Protein AF-A0A367GJ10-F1 (afdb_monomer_lite)

pLDDT: mean 78.15, std 14.13, range [40.25, 95.0]

Foldseek 3Di:
DDDPDDDLVRLLVVLVVCLVVVPDDPVVLVVVLVVCVVVDDPVSSVVSVVSNVVSPPVVVVVVVVVVVVVVVVVVVVVVVVVVVVVVVVVPDDPPPPDDDD

Structure (mmCIF, N/CA/C/O backbone):
data_AF-A0A367GJ10-F1
#
_entry.id   AF-A0A367GJ10-F1
#
loop_
_atom_site.group_PDB
_atom_site.id
_atom_site.type_symbol
_atom_site.label_atom_id
_atom_site.label_alt_id
_atom_site.label_comp_id
_atom_site.label_asym_id
_atom_site.label_entity_id
_atom_site.label_seq_id
_atom_site.pdbx_PDB_ins_code
_atom_site.Cartn_x
_atom_site.Cartn_y
_atom_site.Cartn_z
_atom_site.occupancy
_atom_site.B_iso_or_equiv
_atom_site.auth_seq_id
_atom_site.auth_comp_id
_atom_site.auth_asym_id
_atom_site.auth_atom_id
_atom_site.pdbx_PDB_model_num
ATOM 1 N N . MET A 1 1 ? -20.650 -11.800 17.600 1.00 40.25 1 MET A N 1
ATOM 2 C CA . MET A 1 1 ? -19.221 -11.750 17.982 1.00 40.25 1 MET A CA 1
ATOM 3 C C . MET A 1 1 ? -18.699 -10.366 17.613 1.00 40.25 1 MET A C 1
ATOM 5 O O . MET A 1 1 ? -18.670 -10.062 16.431 1.00 40.25 1 MET A O 1
ATOM 9 N N . LYS A 1 2 ? -18.420 -9.474 18.578 1.00 44.19 2 LYS A N 1
ATOM 10 C CA . LYS A 1 2 ? -17.832 -8.158 18.263 1.00 44.19 2 LYS A CA 1
ATOM 11 C C . LYS A 1 2 ? -16.359 -8.377 17.926 1.00 44.19 2 LYS A C 1
ATOM 13 O O . LYS A 1 2 ? -15.593 -8.773 18.800 1.00 44.19 2 LYS A O 1
ATOM 18 N N . THR A 1 3 ? -15.981 -8.178 16.670 1.00 49.88 3 THR A N 1
ATOM 19 C CA . THR A 1 3 ? -14.578 -8.152 16.252 1.00 49.88 3 THR A CA 1
ATOM 20 C C . THR A 1 3 ? -13.899 -7.030 17.033 1.00 49.88 3 THR A C 1
ATOM 22 O O . THR A 1 3 ? -14.349 -5.887 16.969 1.00 49.88 3 THR A O 1
ATOM 25 N N . LYS A 1 4 ? -12.885 -7.354 17.843 1.00 61.50 4 LYS A N 1
ATOM 26 C CA . LYS A 1 4 ? -12.095 -6.331 18.539 1.00 61.50 4 LYS A CA 1
ATOM 27 C C . LYS A 1 4 ? -11.471 -5.426 17.476 1.00 61.50 4 LYS A C 1
ATOM 29 O O . LYS A 1 4 ? -10.895 -5.931 16.513 1.00 61.50 4 LYS A O 1
ATOM 34 N N . GLU A 1 5 ? -11.642 -4.115 17.613 1.00 70.44 5 GLU A N 1
ATOM 35 C CA . GLU A 1 5 ? -10.981 -3.162 16.725 1.00 70.44 5 GLU A CA 1
ATOM 36 C C . GLU A 1 5 ? -9.470 -3.272 16.936 1.00 70.44 5 GLU A C 1
ATOM 38 O O . GLU A 1 5 ? -8.999 -3.253 18.073 1.00 70.44 5 GLU A O 1
ATOM 43 N N . LYS A 1 6 ? -8.726 -3.456 15.840 1.00 80.00 6 LYS A N 1
ATOM 44 C CA . LYS A 1 6 ? -7.266 -3.532 15.888 1.00 80.00 6 LYS A CA 1
ATOM 45 C C . LYS A 1 6 ? -6.710 -2.187 16.339 1.00 80.00 6 LYS A C 1
ATOM 47 O O . LYS A 1 6 ? -7.110 -1.138 15.835 1.00 80.00 6 LYS A O 1
ATOM 52 N N . SER A 1 7 ? -5.768 -2.232 17.267 1.00 89.12 7 SER A N 1
ATOM 53 C CA . SER A 1 7 ? -5.002 -1.067 17.690 1.00 89.12 7 SER A CA 1
ATOM 54 C C . SER A 1 7 ? -4.099 -0.563 16.557 1.00 89.12 7 SER A C 1
ATOM 56 O O . SER A 1 7 ? -3.703 -1.325 15.673 1.00 89.12 7 SER A O 1
ATOM 58 N N . LEU A 1 8 ? -3.702 0.714 16.609 1.00 89.88 8 LEU A N 1
ATOM 59 C CA . LEU A 1 8 ? -2.735 1.290 15.663 1.00 89.88 8 LEU A CA 1
ATOM 60 C C . LEU A 1 8 ? -1.453 0.448 15.566 1.00 89.88 8 LEU A C 1
ATOM 62 O O . LEU A 1 8 ? -0.925 0.243 14.478 1.00 89.88 8 LEU A O 1
ATOM 66 N N . ARG A 1 9 ? -0.970 -0.069 16.701 1.00 92.25 9 ARG A N 1
ATOM 67 C CA . ARG A 1 9 ? 0.246 -0.885 16.758 1.00 92.25 9 ARG A CA 1
ATOM 68 C C . ARG A 1 9 ? 0.101 -2.191 15.976 1.00 92.25 9 ARG A C 1
ATOM 70 O O . ARG A 1 9 ? 1.034 -2.576 15.282 1.00 92.25 9 ARG A O 1
ATOM 77 N N . GLU A 1 10 ? -1.051 -2.850 16.079 1.00 93.38 10 GLU A N 1
ATOM 78 C CA . GLU A 1 10 ? -1.339 -4.072 15.319 1.00 93.38 10 GLU A 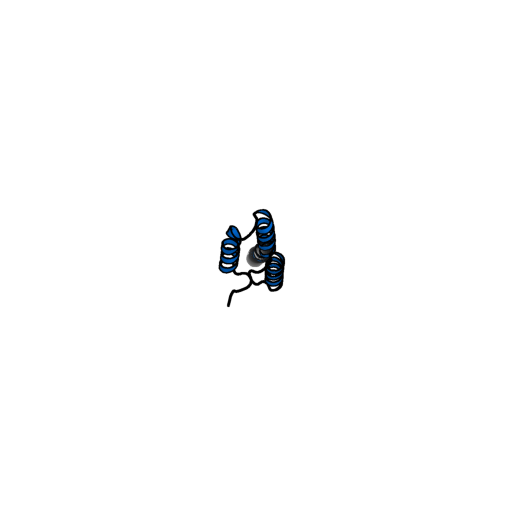CA 1
ATOM 79 C C . GLU A 1 10 ? -1.453 -3.776 13.823 1.00 93.38 10 GLU A C 1
ATOM 81 O O . GLU A 1 10 ? -0.882 -4.500 13.017 1.00 93.38 10 GLU A O 1
ATOM 86 N N . LEU A 1 11 ? -2.122 -2.680 13.450 1.00 93.69 11 LEU A N 1
ATOM 87 C CA . LEU A 1 11 ? -2.249 -2.286 12.045 1.00 93.69 11 LEU A CA 1
ATOM 88 C C . LEU A 1 11 ? -0.894 -1.957 11.404 1.00 93.69 11 LEU A C 1
ATOM 90 O O . LEU A 1 11 ? -0.634 -2.385 10.285 1.00 93.69 11 LEU A O 1
ATOM 94 N N . LEU A 1 12 ? -0.014 -1.241 12.108 1.00 94.19 12 LEU A N 1
ATOM 95 C CA . LEU A 1 12 ? 1.332 -0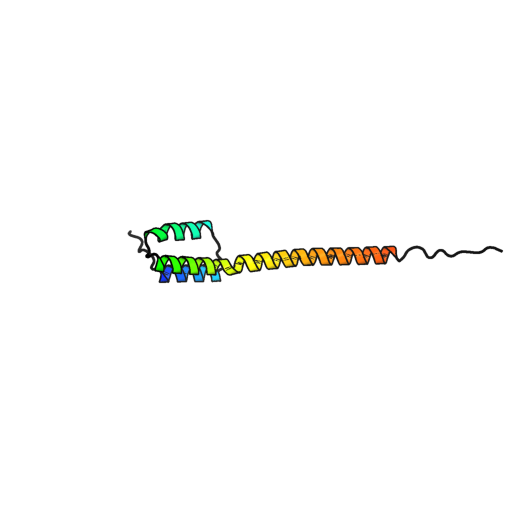.940 11.611 1.00 94.19 12 LEU A CA 1
ATOM 96 C C . LEU A 1 12 ? 2.194 -2.201 11.480 1.00 94.19 12 LEU A C 1
ATOM 98 O O . LEU A 1 12 ? 2.905 -2.348 10.490 1.00 94.19 12 LEU A O 1
ATOM 102 N N . ALA A 1 13 ? 2.100 -3.126 12.439 1.00 94.31 13 ALA A N 1
ATOM 103 C CA . ALA A 1 13 ? 2.801 -4.406 12.359 1.00 94.31 13 ALA A CA 1
ATOM 104 C C . ALA A 1 13 ? 2.305 -5.256 11.176 1.00 94.31 13 ALA A C 1
ATOM 106 O O . ALA A 1 13 ? 3.111 -5.867 10.476 1.00 94.31 13 ALA A O 1
ATOM 107 N N . ASP A 1 14 ? 0.995 -5.259 10.918 1.00 93.19 14 ASP A N 1
ATOM 108 C CA . ASP A 1 14 ? 0.408 -5.941 9.763 1.00 93.19 14 ASP A CA 1
ATOM 109 C C . ASP A 1 14 ? 0.883 -5.324 8.436 1.00 93.19 14 ASP A C 1
ATOM 111 O O . ASP A 1 14 ? 1.226 -6.066 7.515 1.00 93.19 14 ASP A O 1
ATOM 115 N N . ILE A 1 15 ? 0.950 -3.989 8.339 1.00 91.75 15 ILE A N 1
ATOM 116 C CA . ILE A 1 15 ? 1.466 -3.278 7.155 1.00 91.75 15 ILE A CA 1
ATOM 117 C C . ILE A 1 15 ? 2.942 -3.608 6.924 1.00 91.75 15 ILE A C 1
ATOM 119 O O . ILE A 1 15 ? 3.321 -3.934 5.799 1.00 91.75 15 ILE A O 1
ATOM 123 N N . GLN A 1 16 ? 3.763 -3.579 7.978 1.00 91.00 16 GLN A N 1
ATOM 124 C CA . GLN A 1 16 ? 5.179 -3.931 7.887 1.00 91.00 16 GLN A CA 1
ATOM 125 C C . GLN A 1 16 ? 5.356 -5.375 7.404 1.00 91.00 16 GLN A C 1
ATOM 127 O O . GLN A 1 16 ? 6.073 -5.622 6.438 1.00 91.00 16 GLN A O 1
ATOM 132 N N . LYS A 1 17 ? 4.637 -6.324 8.009 1.00 91.31 17 LYS A N 1
ATOM 133 C CA . LYS A 1 17 ? 4.677 -7.730 7.598 1.00 91.31 17 LYS A CA 1
ATOM 134 C C . LYS A 1 17 ? 4.194 -7.926 6.159 1.00 91.31 17 LYS A C 1
ATOM 136 O O . LYS A 1 17 ? 4.737 -8.754 5.435 1.00 91.31 17 LYS A O 1
ATOM 141 N N . ALA A 1 18 ? 3.166 -7.192 5.730 1.00 87.50 18 ALA A N 1
ATOM 142 C CA . ALA A 1 18 ? 2.702 -7.228 4.346 1.00 87.50 18 ALA A CA 1
ATOM 143 C C . ALA A 1 18 ? 3.763 -6.685 3.378 1.00 87.50 18 ALA A C 1
ATOM 145 O O . ALA A 1 18 ? 3.915 -7.246 2.299 1.00 87.50 18 ALA A O 1
ATOM 146 N N . SER A 1 19 ? 4.512 -5.652 3.776 1.00 85.50 19 SER A N 1
ATOM 147 C CA . SER A 1 19 ? 5.651 -5.141 3.007 1.00 85.50 19 SER A CA 1
ATOM 148 C C . SER A 1 19 ? 6.778 -6.168 2.891 1.00 85.50 19 SER A C 1
ATOM 150 O O . SER A 1 19 ? 7.299 -6.360 1.802 1.00 85.50 19 SER A O 1
ATOM 152 N N . GLU A 1 20 ? 7.144 -6.842 3.984 1.00 86.50 20 GLU A N 1
ATOM 153 C CA . GLU A 1 20 ? 8.196 -7.876 3.997 1.00 86.50 20 GLU A CA 1
ATOM 154 C C . GLU A 1 20 ? 7.833 -9.097 3.138 1.00 86.50 20 GLU A C 1
ATOM 156 O O . GLU A 1 20 ? 8.707 -9.757 2.587 1.00 86.50 20 GLU A O 1
ATOM 161 N N . LEU A 1 21 ? 6.537 -9.399 3.025 1.00 85.69 21 LEU A N 1
ATOM 162 C CA . LEU A 1 21 ? 6.010 -10.482 2.193 1.00 85.69 21 LEU A CA 1
ATOM 163 C C . LEU A 1 21 ? 5.670 -10.041 0.762 1.00 85.69 21 LEU A C 1
ATOM 165 O O . LEU A 1 21 ? 5.051 -10.826 0.044 1.00 85.69 21 LEU A O 1
ATOM 169 N N . GLU A 1 22 ? 5.993 -8.800 0.384 1.00 82.75 22 GLU A N 1
ATOM 170 C CA . GLU A 1 22 ? 5.681 -8.217 -0.929 1.00 82.75 22 GLU A CA 1
ATOM 171 C C . GLU A 1 22 ? 4.191 -8.364 -1.308 1.00 82.75 22 GLU A C 1
ATOM 173 O O . GLU A 1 22 ? 3.814 -8.632 -2.449 1.00 82.75 22 GLU A O 1
ATOM 178 N N . ARG A 1 23 ? 3.300 -8.233 -0.316 1.00 82.12 23 ARG A N 1
ATOM 179 C CA . ARG A 1 23 ? 1.848 -8.362 -0.489 1.00 82.12 23 ARG A CA 1
ATOM 180 C C . ARG A 1 23 ? 1.208 -7.010 -0.725 1.00 82.12 23 ARG A C 1
ATOM 182 O O . ARG A 1 23 ? 0.792 -6.325 0.217 1.00 82.12 23 ARG A O 1
ATOM 189 N N . TYR A 1 24 ? 1.075 -6.680 -1.997 1.00 84.25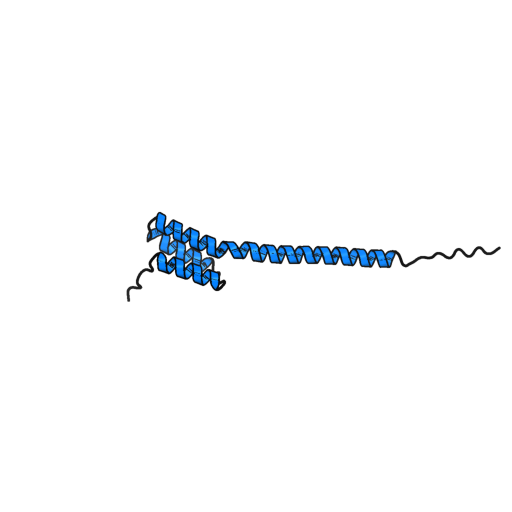 24 TYR A N 1
ATOM 190 C CA . TYR A 1 24 ? 0.522 -5.421 -2.461 1.00 84.25 24 TYR A CA 1
ATOM 191 C C . TYR A 1 24 ? -0.898 -5.621 -2.995 1.00 84.25 24 TYR A C 1
ATOM 193 O O . TYR A 1 24 ? -1.125 -6.349 -3.957 1.00 84.25 24 TYR A O 1
ATOM 201 N N . ASP A 1 25 ? -1.863 -4.995 -2.322 1.00 88.38 25 ASP A N 1
ATOM 202 C CA . ASP A 1 25 ? -3.265 -4.932 -2.740 1.00 88.38 25 ASP A CA 1
ATOM 203 C C . ASP A 1 25 ? -3.776 -3.511 -2.464 1.00 88.38 25 ASP A C 1
ATOM 205 O O . ASP A 1 25 ? -4.323 -3.230 -1.389 1.00 88.38 25 ASP A O 1
ATOM 209 N N . PRO A 1 26 ? -3.579 -2.585 -3.421 1.00 86.94 26 PRO A N 1
ATOM 210 C CA . PRO A 1 26 ? -3.949 -1.188 -3.240 1.00 86.94 26 PRO A CA 1
ATOM 211 C C . PRO A 1 26 ? -5.437 -0.997 -2.932 1.00 86.94 26 PRO A C 1
ATOM 213 O O . PRO A 1 26 ? -5.799 -0.079 -2.199 1.00 86.94 26 PRO A O 1
ATOM 216 N N . ALA A 1 27 ? -6.313 -1.859 -3.459 1.00 88.50 27 ALA A N 1
ATOM 217 C CA . ALA A 1 27 ? -7.750 -1.752 -3.233 1.00 88.50 27 ALA A CA 1
ATOM 218 C C . ALA A 1 27 ? -8.108 -2.100 -1.781 1.00 88.50 27 ALA A C 1
ATOM 220 O O . ALA A 1 27 ? -8.835 -1.346 -1.126 1.00 88.50 27 ALA A O 1
ATOM 221 N N . ALA A 1 28 ? -7.566 -3.204 -1.258 1.00 89.00 28 ALA A N 1
ATOM 222 C CA . ALA A 1 28 ? -7.766 -3.592 0.135 1.00 89.00 28 ALA A CA 1
ATOM 223 C C . ALA A 1 28 ? -7.122 -2.595 1.112 1.00 89.00 28 ALA A C 1
ATOM 225 O O . ALA A 1 28 ? -7.727 -2.243 2.128 1.00 89.00 28 ALA A O 1
ATOM 226 N N . ASP A 1 29 ? -5.930 -2.092 0.789 1.00 91.50 29 ASP A N 1
ATOM 227 C CA . ASP A 1 29 ? -5.206 -1.131 1.622 1.00 91.50 29 ASP A CA 1
ATOM 228 C C . ASP A 1 29 ? -5.923 0.230 1.691 1.00 91.50 29 ASP A C 1
ATOM 230 O O . ASP A 1 29 ? -6.057 0.815 2.770 1.00 91.50 29 ASP A O 1
ATOM 234 N N . LEU A 1 30 ? -6.471 0.718 0.572 1.00 92.81 30 LEU A N 1
ATOM 235 C CA . LEU A 1 30 ? -7.302 1.927 0.555 1.00 92.81 30 LEU A CA 1
ATOM 236 C C . LEU A 1 30 ? -8.613 1.730 1.325 1.00 92.81 30 LEU A C 1
ATOM 238 O O . LEU A 1 30 ? -9.034 2.629 2.059 1.00 92.81 30 LEU A O 1
ATOM 242 N N . ALA A 1 31 ? -9.244 0.558 1.210 1.00 92.44 31 ALA A N 1
ATOM 243 C CA . ALA A 1 31 ? -10.439 0.230 1.983 1.00 92.44 31 ALA A CA 1
ATOM 244 C C . ALA A 1 31 ? -10.146 0.201 3.494 1.00 92.44 31 ALA A C 1
ATOM 246 O O . ALA A 1 31 ? -10.943 0.711 4.289 1.00 92.44 31 ALA A O 1
ATOM 247 N N . LEU A 1 32 ? -8.983 -0.328 3.894 1.00 91.94 32 LEU A N 1
ATOM 248 C CA . LEU A 1 32 ? -8.512 -0.295 5.276 1.00 91.94 32 LEU A CA 1
ATOM 249 C C . LEU A 1 32 ? -8.341 1.148 5.766 1.00 91.94 32 LEU A C 1
ATOM 251 O O . LEU A 1 32 ? -8.886 1.498 6.814 1.00 91.94 32 LEU A O 1
ATOM 255 N N . LEU A 1 33 ? -7.639 1.997 5.012 1.00 93.50 33 LEU A N 1
ATOM 256 C CA . LEU A 1 33 ? -7.449 3.407 5.371 1.00 93.50 33 LEU A CA 1
ATOM 257 C C . LEU A 1 33 ? -8.791 4.143 5.500 1.00 93.50 33 LEU A C 1
ATOM 259 O O . LEU A 1 33 ? -9.030 4.826 6.497 1.00 93.50 33 LEU A O 1
ATOM 263 N N . ALA A 1 34 ? -9.709 3.952 4.550 1.00 91.81 34 ALA A N 1
ATOM 264 C CA . ALA A 1 34 ? -11.037 4.560 4.592 1.00 91.81 34 ALA A CA 1
ATOM 265 C C . ALA A 1 34 ? -11.837 4.130 5.836 1.00 91.81 34 ALA A C 1
ATOM 267 O O . ALA A 1 34 ? -12.497 4.959 6.469 1.00 91.81 34 ALA A O 1
ATOM 268 N N . ALA A 1 35 ? -11.747 2.854 6.224 1.00 91.50 35 ALA A N 1
ATOM 269 C CA . ALA A 1 35 ? -12.412 2.334 7.414 1.00 91.50 35 ALA A CA 1
ATOM 270 C C . ALA A 1 35 ? -11.848 2.923 8.719 1.00 91.50 35 ALA A C 1
ATOM 272 O O . ALA A 1 35 ? -12.606 3.116 9.673 1.00 91.50 35 ALA A O 1
ATOM 273 N N . GLN A 1 36 ? -10.544 3.222 8.767 1.00 90.12 36 GLN A N 1
ATOM 274 C CA . GLN A 1 36 ? -9.881 3.769 9.957 1.00 90.12 36 GLN A CA 1
ATOM 275 C C . GLN A 1 36 ? -9.974 5.295 10.069 1.00 90.12 36 GLN A C 1
ATOM 277 O O . GLN A 1 36 ? -9.925 5.821 11.180 1.00 90.12 36 GLN A O 1
ATOM 282 N N . TYR A 1 37 ? -10.190 6.009 8.959 1.00 88.81 37 TYR A N 1
ATOM 283 C CA . TYR A 1 37 ? -10.227 7.477 8.925 1.00 88.81 37 TYR A CA 1
ATOM 284 C C . TYR A 1 37 ? -11.194 8.102 9.944 1.00 88.81 37 TYR A C 1
ATOM 286 O O . TYR A 1 37 ? -10.868 9.094 10.587 1.00 88.81 37 TYR A O 1
ATOM 294 N N . ARG A 1 38 ? -12.384 7.512 10.123 1.00 87.31 38 ARG A N 1
ATOM 295 C CA . ARG A 1 38 ? -13.395 8.005 11.081 1.00 87.31 38 ARG A CA 1
ATOM 296 C C . ARG A 1 38 ? -13.234 7.467 12.504 1.00 87.31 38 ARG A C 1
ATOM 298 O O . ARG A 1 38 ? -13.946 7.916 13.396 1.00 87.31 38 ARG A O 1
ATOM 305 N N . LYS A 1 39 ? -12.359 6.481 12.703 1.00 88.31 39 LYS A N 1
ATOM 306 C CA . LYS A 1 39 ? -12.222 5.725 13.957 1.00 88.31 39 LYS A CA 1
ATOM 307 C C . LYS A 1 39 ? -10.982 6.102 14.757 1.00 88.31 39 LYS A C 1
ATOM 309 O O . LYS A 1 39 ? -10.904 5.793 15.941 1.00 88.31 39 LYS A O 1
ATOM 314 N N . MET A 1 40 ? -10.018 6.754 14.115 1.00 88.19 40 MET A N 1
ATOM 315 C CA . MET A 1 40 ? -8.748 7.140 14.717 1.00 88.19 40 MET A CA 1
ATOM 316 C C . MET A 1 40 ? -8.625 8.652 14.871 1.00 88.19 40 MET A C 1
ATOM 318 O O . MET A 1 40 ? -9.259 9.431 14.159 1.00 88.19 40 MET A O 1
ATOM 322 N N . SER A 1 41 ? -7.762 9.070 15.799 1.00 91.81 41 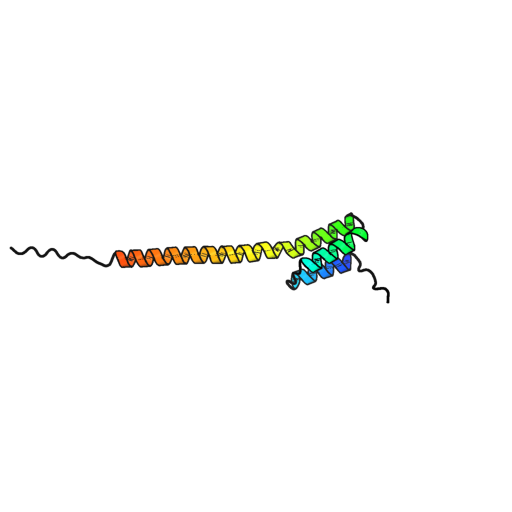SER A N 1
ATOM 323 C CA . SER A 1 41 ? -7.330 10.461 15.863 1.00 91.81 41 SER A CA 1
ATOM 324 C C . SER A 1 41 ? -6.593 10.834 14.573 1.00 91.81 41 SER A C 1
ATOM 326 O O . SER A 1 41 ? -5.978 9.988 13.921 1.00 91.81 41 SER A O 1
ATOM 328 N N . ARG A 1 42 ? -6.596 12.122 14.215 1.00 91.25 42 ARG A N 1
ATOM 329 C CA . ARG A 1 42 ? -5.854 12.614 13.042 1.00 91.25 42 ARG A CA 1
ATOM 330 C C . ARG A 1 42 ? -4.367 12.245 13.100 1.00 91.25 42 ARG A C 1
ATOM 332 O O . ARG A 1 42 ? -3.765 11.992 12.063 1.00 91.25 42 ARG A O 1
ATOM 339 N N . TRP A 1 43 ? -3.785 12.226 14.298 1.00 91.38 43 TRP A N 1
ATOM 340 C CA . TRP A 1 43 ? -2.371 11.918 14.495 1.00 91.38 43 TRP A CA 1
ATOM 341 C C . TRP A 1 43 ? -2.073 10.426 14.318 1.00 91.38 43 TRP A C 1
ATOM 343 O O . TRP A 1 43 ? -1.145 10.071 13.595 1.00 91.38 43 TRP A O 1
ATOM 353 N N . ASP A 1 44 ? -2.897 9.553 14.900 1.00 92.00 44 ASP A N 1
ATOM 354 C CA . ASP A 1 44 ? -2.764 8.100 14.731 1.00 92.00 44 ASP A CA 1
ATOM 355 C C . ASP A 1 44 ? -3.014 7.679 13.282 1.00 92.00 44 ASP A C 1
ATOM 357 O O . ASP A 1 44 ? -2.284 6.857 12.730 1.00 92.00 44 ASP A O 1
ATOM 361 N N . PHE A 1 45 ? -4.007 8.294 12.637 1.00 93.06 45 PHE A N 1
ATOM 362 C CA . PHE A 1 45 ? -4.270 8.079 11.221 1.00 93.06 45 PHE A CA 1
ATOM 363 C C . PHE A 1 45 ? -3.107 8.552 10.340 1.00 93.06 45 PHE A C 1
ATOM 365 O O . PHE A 1 45 ? -2.757 7.869 9.382 1.00 93.06 45 PHE A O 1
ATOM 372 N N . GLY A 1 46 ? -2.465 9.676 10.684 1.00 93.50 46 GLY A N 1
ATOM 373 C CA . GLY A 1 46 ? -1.251 10.143 10.008 1.00 93.50 46 GLY A CA 1
ATOM 374 C C . GLY A 1 46 ? -0.134 9.099 10.043 1.00 93.50 46 GLY A C 1
ATOM 375 O O . GLY A 1 46 ? 0.413 8.751 9.005 1.00 93.50 46 GLY A O 1
ATOM 376 N N . LYS A 1 47 ? 0.112 8.489 11.207 1.00 95.00 47 LYS A N 1
ATOM 377 C CA . LYS A 1 47 ? 1.092 7.397 11.330 1.00 95.00 47 LYS A CA 1
ATOM 378 C C . LYS A 1 47 ? 0.731 6.169 10.503 1.00 95.00 47 LYS A C 1
ATOM 380 O O . LYS A 1 47 ? 1.614 5.516 9.953 1.00 95.00 47 LYS A O 1
ATOM 385 N N . LEU A 1 48 ? -0.557 5.830 10.442 1.00 94.62 48 LEU A N 1
ATOM 386 C CA . LEU A 1 48 ? -1.039 4.722 9.623 1.00 94.62 48 LEU A CA 1
ATOM 387 C C . LEU A 1 48 ? -0.808 4.993 8.128 1.00 94.62 48 LEU A C 1
ATOM 389 O O . LEU A 1 48 ? -0.385 4.090 7.408 1.00 94.62 48 LEU A O 1
ATOM 393 N N . LEU A 1 49 ? -1.042 6.231 7.680 1.00 94.50 49 LEU A N 1
ATOM 394 C CA . LEU A 1 49 ? -0.730 6.675 6.321 1.00 94.50 49 LEU A CA 1
ATOM 395 C C . LEU A 1 49 ? 0.769 6.602 6.026 1.00 94.50 49 LEU A C 1
ATOM 397 O O . LEU A 1 49 ? 1.133 6.057 4.989 1.00 94.50 49 LEU A O 1
ATOM 401 N N . ASP A 1 50 ? 1.623 7.085 6.931 1.00 94.38 50 ASP A N 1
ATOM 402 C CA . ASP A 1 50 ? 3.081 7.033 6.764 1.00 94.38 50 ASP A CA 1
ATOM 403 C C . ASP A 1 50 ? 3.573 5.584 6.624 1.00 94.38 50 ASP A C 1
ATOM 405 O O . ASP A 1 50 ? 4.364 5.269 5.736 1.00 94.38 50 ASP A O 1
ATOM 409 N N . GLY A 1 51 ? 3.050 4.673 7.454 1.00 93.25 51 GLY A N 1
ATOM 410 C CA . GLY A 1 51 ? 3.355 3.245 7.364 1.00 93.25 51 GLY A CA 1
ATOM 411 C C . GLY A 1 51 ? 2.905 2.626 6.039 1.00 93.25 51 GLY A C 1
ATOM 412 O O . GLY A 1 51 ? 3.653 1.863 5.426 1.00 93.25 51 GLY A O 1
ATOM 413 N N . MET A 1 52 ? 1.706 2.977 5.562 1.00 93.12 52 MET A N 1
ATOM 414 C CA . MET A 1 52 ? 1.217 2.508 4.264 1.00 93.12 52 MET A CA 1
ATOM 415 C C . MET A 1 52 ? 2.059 3.069 3.111 1.00 93.12 52 MET A C 1
ATOM 417 O O . MET A 1 52 ? 2.419 2.333 2.199 1.00 93.12 52 MET A O 1
ATOM 421 N N . ALA A 1 53 ? 2.429 4.349 3.158 1.00 90.00 53 ALA A N 1
ATOM 422 C CA . ALA A 1 53 ? 3.292 4.961 2.154 1.00 90.00 53 ALA A CA 1
ATOM 423 C C . ALA A 1 53 ? 4.666 4.275 2.102 1.00 90.00 53 ALA A C 1
ATOM 425 O O . ALA A 1 53 ? 5.159 3.977 1.016 1.00 90.00 53 ALA A O 1
ATOM 426 N N . ALA A 1 54 ? 5.245 3.952 3.263 1.00 89.06 54 ALA A N 1
ATOM 427 C CA . ALA A 1 54 ? 6.507 3.224 3.360 1.00 89.06 54 ALA A CA 1
ATOM 428 C C . ALA A 1 54 ? 6.429 1.822 2.732 1.00 89.06 54 ALA A C 1
ATOM 430 O O . ALA A 1 54 ? 7.342 1.442 2.000 1.00 89.06 54 ALA A O 1
ATOM 431 N N . LYS A 1 55 ? 5.326 1.083 2.939 1.00 87.50 55 LYS A N 1
ATOM 432 C CA . LYS A 1 55 ? 5.087 -0.217 2.281 1.00 87.50 55 LYS A CA 1
ATOM 433 C C . LYS A 1 55 ? 5.235 -0.104 0.757 1.00 87.50 55 LYS A C 1
ATOM 435 O O . LYS A 1 55 ? 5.897 -0.936 0.143 1.00 87.50 55 LYS A O 1
ATOM 440 N N . TYR A 1 56 ? 4.675 0.947 0.160 1.00 84.75 56 TYR A N 1
ATOM 441 C CA . TYR A 1 56 ? 4.671 1.162 -1.292 1.00 84.75 56 TYR A CA 1
ATOM 442 C C . TYR A 1 56 ? 5.890 1.926 -1.841 1.00 84.75 56 TYR A C 1
ATOM 444 O O . TYR A 1 56 ? 6.036 2.028 -3.059 1.00 84.75 56 TYR A O 1
ATOM 452 N N . GLN A 1 57 ? 6.797 2.437 -0.998 1.00 78.69 57 GLN A N 1
ATOM 453 C CA . GLN A 1 57 ? 7.977 3.171 -1.483 1.00 78.69 57 GLN A CA 1
ATOM 454 C C . GLN A 1 57 ? 8.907 2.312 -2.356 1.00 78.69 57 GLN A C 1
ATOM 456 O O . GLN A 1 57 ? 9.535 2.839 -3.275 1.00 78.69 57 GLN A O 1
ATOM 461 N N . ASN A 1 58 ? 8.999 1.007 -2.090 1.00 66.06 58 ASN A N 1
ATOM 462 C CA . ASN A 1 58 ? 9.971 0.133 -2.753 1.00 66.06 58 ASN A CA 1
ATOM 463 C C . ASN A 1 58 ? 9.489 -0.427 -4.106 1.00 66.06 58 ASN A C 1
ATOM 465 O O . ASN A 1 58 ? 10.317 -0.649 -4.991 1.00 66.06 58 ASN A O 1
ATOM 469 N N . GLU A 1 59 ? 8.177 -0.599 -4.318 1.00 59.06 59 GLU A N 1
ATOM 470 C CA . GLU A 1 59 ? 7.640 -1.198 -5.556 1.00 59.06 59 GLU A CA 1
ATOM 471 C C . GLU A 1 59 ? 7.902 -0.346 -6.797 1.00 59.06 59 GLU A C 1
ATOM 473 O O . GLU A 1 59 ? 8.286 -0.854 -7.853 1.00 59.06 59 GLU A O 1
ATOM 478 N N . TRP A 1 60 ? 7.724 0.970 -6.678 1.00 55.31 60 TRP A N 1
ATOM 479 C CA . TRP A 1 60 ? 7.868 1.870 -7.820 1.00 55.31 60 TRP A CA 1
ATOM 480 C C . TRP A 1 60 ? 9.314 2.063 -8.255 1.00 55.31 60 TRP A C 1
ATOM 482 O O . TRP A 1 60 ? 9.567 2.261 -9.438 1.00 55.31 60 TRP A O 1
ATOM 492 N N . SER A 1 61 ? 10.268 1.906 -7.340 1.00 57.03 61 SER A N 1
ATOM 493 C CA . SER A 1 61 ? 11.690 1.938 -7.676 1.00 57.03 61 SER A CA 1
ATOM 494 C C . SER A 1 61 ? 12.142 0.643 -8.357 1.00 57.03 61 SER A C 1
ATOM 496 O O . SER A 1 61 ? 12.822 0.695 -9.378 1.00 57.03 61 SER A O 1
ATOM 498 N N . ALA A 1 62 ? 11.717 -0.523 -7.857 1.00 61.12 62 ALA A N 1
ATOM 499 C CA . ALA A 1 62 ? 12.142 -1.816 -8.395 1.00 61.12 62 ALA A CA 1
ATOM 500 C C . ALA A 1 62 ? 11.569 -2.096 -9.795 1.00 61.12 62 ALA A C 1
ATOM 502 O O . ALA A 1 62 ? 12.307 -2.509 -10.692 1.00 61.12 62 ALA A O 1
ATOM 503 N N . ILE A 1 63 ? 10.279 -1.814 -10.015 1.00 61.53 63 ILE A N 1
ATOM 504 C CA . ILE A 1 63 ? 9.645 -1.970 -11.334 1.00 61.53 63 ILE A CA 1
ATOM 505 C C . ILE A 1 63 ? 10.230 -0.960 -12.325 1.00 61.53 63 ILE A C 1
ATOM 507 O O . ILE A 1 63 ? 10.562 -1.335 -13.448 1.00 61.53 63 ILE A O 1
ATOM 511 N N . HIS A 1 64 ? 10.422 0.300 -11.914 1.00 58.22 64 HIS A N 1
ATOM 512 C CA . HIS A 1 64 ? 11.050 1.308 -12.767 1.00 58.22 64 HIS A CA 1
ATOM 513 C C . HIS A 1 64 ? 12.501 0.947 -13.106 1.00 58.22 64 HIS A C 1
ATOM 515 O O . HIS A 1 64 ? 12.896 1.060 -14.262 1.00 58.22 64 HIS A O 1
ATOM 521 N N . ALA A 1 65 ? 13.282 0.450 -12.142 1.00 66.25 65 ALA A N 1
ATOM 522 C CA . ALA A 1 65 ? 14.652 -0.000 -12.366 1.00 66.25 65 ALA A CA 1
ATOM 523 C C . ALA A 1 65 ? 14.713 -1.196 -13.326 1.00 66.25 65 ALA A C 1
ATOM 525 O O . ALA A 1 65 ? 15.506 -1.180 -14.262 1.00 66.25 65 ALA A O 1
ATOM 526 N N . ALA A 1 66 ? 13.843 -2.196 -13.156 1.00 68.75 66 ALA A N 1
ATOM 527 C CA . ALA A 1 66 ? 13.769 -3.347 -14.053 1.00 68.75 66 ALA A CA 1
ATOM 528 C C . ALA A 1 66 ? 13.320 -2.959 -15.474 1.00 68.75 66 ALA A C 1
ATOM 530 O O . ALA A 1 66 ? 13.835 -3.495 -16.458 1.00 68.75 66 ALA A O 1
ATOM 531 N N . LEU A 1 67 ? 12.385 -2.010 -15.599 1.00 62.97 67 LEU A N 1
ATOM 532 C CA . LEU A 1 67 ? 11.942 -1.480 -16.889 1.00 62.97 67 LEU A CA 1
ATOM 533 C C . LEU A 1 67 ? 13.049 -0.653 -17.564 1.00 62.97 67 LEU A C 1
ATOM 535 O O . LEU A 1 67 ? 13.294 -0.819 -18.756 1.00 62.97 67 LEU A O 1
ATOM 539 N N . ALA A 1 68 ? 13.752 0.188 -16.799 1.00 70.75 68 ALA A N 1
ATOM 540 C CA . ALA A 1 68 ? 14.889 0.975 -17.271 1.00 70.75 68 ALA A CA 1
ATOM 541 C C . ALA A 1 68 ? 16.066 0.086 -17.700 1.00 70.75 68 ALA A C 1
ATOM 543 O O . ALA A 1 68 ? 16.735 0.393 -18.684 1.00 70.75 68 ALA A O 1
ATOM 544 N N . GLU A 1 69 ? 16.300 -1.028 -17.004 1.00 74.75 69 GLU A N 1
ATOM 545 C CA . GLU A 1 69 ? 17.313 -2.016 -17.380 1.00 74.75 69 GLU A CA 1
ATOM 546 C C . GLU A 1 69 ? 16.934 -2.743 -18.675 1.00 74.75 69 GLU A C 1
ATOM 548 O O . GLU A 1 69 ? 17.756 -2.849 -19.581 1.00 74.75 69 GLU A O 1
ATOM 5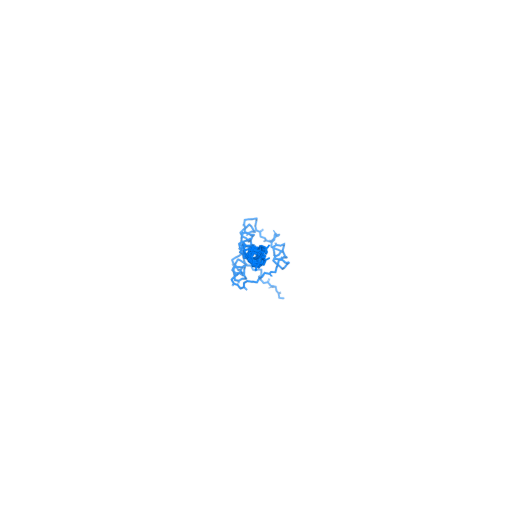53 N N . LYS A 1 70 ? 15.672 -3.175 -18.819 1.00 74.00 70 LYS A N 1
ATOM 554 C CA . LYS A 1 70 ? 15.166 -3.768 -20.071 1.00 74.00 70 LYS A CA 1
ATOM 555 C C . LYS A 1 70 ? 15.245 -2.795 -21.250 1.00 74.00 70 LYS A C 1
ATOM 557 O O . LYS A 1 70 ? 15.603 -3.216 -22.345 1.00 74.00 70 LYS A O 1
ATOM 562 N N . ALA A 1 71 ? 14.938 -1.516 -21.035 1.00 73.62 71 ALA A N 1
ATOM 563 C CA . ALA A 1 71 ? 15.076 -0.484 -22.061 1.00 73.62 71 ALA A CA 1
ATOM 564 C C . ALA A 1 71 ? 16.548 -0.287 -22.468 1.00 73.62 71 ALA A C 1
ATOM 566 O O . ALA A 1 71 ? 16.860 -0.317 -23.656 1.00 73.62 71 ALA A O 1
ATOM 567 N N . ARG A 1 72 ? 17.469 -0.197 -21.495 1.00 74.88 72 ARG A N 1
ATOM 568 C CA . ARG A 1 72 ? 18.917 -0.115 -21.760 1.00 74.88 72 ARG A CA 1
ATOM 569 C C . ARG A 1 72 ? 19.469 -1.350 -22.474 1.00 74.88 72 ARG A C 1
ATOM 571 O O . ARG A 1 72 ? 20.324 -1.206 -23.343 1.00 74.88 72 ARG A O 1
ATOM 578 N N . ALA A 1 73 ? 18.992 -2.546 -22.132 1.00 80.44 73 ALA A N 1
ATOM 579 C CA . ALA A 1 73 ? 19.364 -3.775 -22.827 1.00 80.44 73 ALA A CA 1
ATOM 580 C C . ALA A 1 73 ? 18.935 -3.737 -24.305 1.00 80.44 73 ALA A C 1
ATOM 582 O O . ALA A 1 73 ? 19.737 -4.063 -25.174 1.00 80.44 73 ALA A O 1
ATOM 583 N N . GLY A 1 74 ? 17.723 -3.245 -24.593 1.00 77.38 74 GLY A N 1
ATOM 584 C CA . GLY A 1 74 ? 17.250 -3.042 -25.966 1.00 77.38 74 GLY A CA 1
ATOM 585 C C . GLY A 1 74 ? 18.105 -2.053 -26.769 1.00 77.38 74 GLY A C 1
ATOM 586 O O . GLY A 1 74 ? 18.408 -2.313 -27.933 1.00 77.38 74 GLY A O 1
ATOM 587 N N . ASP A 1 75 ? 18.562 -0.963 -26.149 1.00 74.06 75 ASP A N 1
ATOM 588 C CA . ASP A 1 75 ? 19.483 -0.010 -26.788 1.00 74.06 75 ASP A CA 1
ATOM 589 C C . ASP A 1 75 ? 20.870 -0.626 -27.056 1.00 74.06 75 ASP A C 1
ATOM 591 O O . ASP A 1 75 ? 21.463 -0.403 -28.114 1.00 74.06 75 ASP A O 1
ATOM 595 N N . LEU A 1 76 ? 21.394 -1.436 -26.129 1.00 72.31 76 LEU A N 1
ATOM 596 C CA . LEU A 1 76 ? 22.650 -2.176 -26.314 1.00 72.31 76 LEU A CA 1
ATOM 597 C C . LEU A 1 76 ? 22.550 -3.204 -27.447 1.00 72.31 76 LEU A C 1
ATOM 599 O O . LEU A 1 76 ? 23.478 -3.303 -28.254 1.00 72.31 76 LEU A O 1
ATOM 603 N N . ASP A 1 77 ? 21.431 -3.922 -27.542 1.00 79.81 77 ASP A N 1
ATOM 604 C CA . ASP A 1 77 ? 21.159 -4.856 -28.635 1.00 79.81 77 ASP A CA 1
ATOM 605 C C . ASP A 1 77 ? 21.076 -4.126 -29.984 1.00 79.81 77 ASP A C 1
ATOM 607 O O . ASP A 1 77 ? 21.655 -4.586 -30.968 1.00 79.81 77 ASP A O 1
ATOM 611 N N . ALA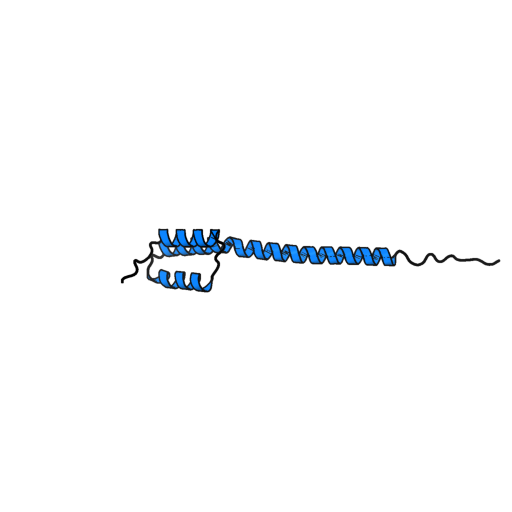 A 1 78 ? 20.452 -2.944 -30.033 1.00 73.50 78 ALA A N 1
ATOM 612 C CA . ALA A 1 78 ? 20.405 -2.111 -31.236 1.00 73.50 78 ALA A CA 1
ATOM 613 C C . ALA A 1 78 ? 21.797 -1.599 -31.655 1.00 73.50 78 ALA A C 1
ATOM 615 O O . ALA A 1 78 ? 22.149 -1.642 -32.836 1.00 73.50 78 ALA A O 1
ATOM 616 N N . ILE A 1 79 ? 22.626 -1.164 -30.699 1.00 72.88 79 ILE A N 1
ATOM 617 C CA . ILE A 1 79 ? 24.016 -0.747 -30.952 1.00 72.88 79 ILE A CA 1
ATOM 618 C C . ILE A 1 79 ? 24.852 -1.924 -31.459 1.00 72.88 79 ILE A C 1
ATOM 620 O O . ILE A 1 79 ? 25.655 -1.766 -32.384 1.00 72.88 79 ILE A O 1
ATOM 624 N N . ARG A 1 80 ? 24.681 -3.105 -30.859 1.00 79.75 80 ARG A N 1
ATOM 625 C CA . ARG A 1 80 ? 25.360 -4.328 -31.285 1.00 79.75 80 ARG A CA 1
ATOM 626 C C . ARG A 1 80 ? 24.956 -4.703 -32.706 1.00 79.75 80 ARG A C 1
ATOM 628 O O . ARG A 1 80 ? 25.838 -4.882 -33.542 1.00 79.75 80 ARG A O 1
ATOM 635 N N . LEU A 1 81 ? 23.655 -4.730 -32.990 1.00 81.56 81 LEU A N 1
ATOM 636 C CA . LEU A 1 81 ? 23.120 -5.024 -34.315 1.00 81.56 81 LEU A CA 1
ATOM 637 C C . LEU A 1 81 ? 23.672 -4.054 -35.365 1.00 81.56 81 LEU A C 1
ATOM 639 O O . LEU A 1 81 ? 24.137 -4.501 -36.409 1.00 81.56 81 LEU A O 1
ATOM 643 N N . TYR A 1 82 ? 23.698 -2.749 -35.069 1.00 75.31 82 TYR A N 1
ATOM 644 C CA . TYR A 1 82 ? 24.262 -1.717 -35.946 1.00 75.31 82 TYR A CA 1
ATOM 645 C C . TYR A 1 82 ? 25.757 -1.926 -36.219 1.00 75.31 82 TYR A C 1
ATOM 647 O O . TYR A 1 82 ? 26.210 -1.811 -37.357 1.00 75.31 82 TYR A O 1
ATOM 655 N N . ARG A 1 83 ? 26.544 -2.264 -35.189 1.00 73.44 83 ARG A N 1
ATOM 656 C CA . ARG A 1 83 ? 27.974 -2.570 -35.354 1.00 73.44 83 ARG A CA 1
ATOM 657 C C . ARG A 1 83 ? 28.193 -3.819 -36.199 1.00 73.44 83 ARG A C 1
ATOM 659 O O . ARG A 1 83 ? 29.086 -3.815 -37.038 1.00 73.44 83 ARG A O 1
ATOM 666 N N . GLU A 1 84 ? 27.385 -4.856 -36.001 1.00 80.69 84 GLU A N 1
ATOM 667 C CA . GLU A 1 84 ? 27.430 -6.085 -36.798 1.00 80.69 84 GLU A CA 1
ATOM 668 C C . GLU A 1 84 ? 27.047 -5.807 -38.263 1.00 80.69 84 GLU A C 1
ATOM 670 O O . GLU A 1 84 ? 27.757 -6.248 -39.166 1.00 80.69 84 GLU A O 1
ATOM 675 N N . THR A 1 85 ? 26.015 -4.991 -38.517 1.00 75.31 85 THR A N 1
ATOM 676 C CA . THR A 1 85 ? 25.643 -4.582 -39.888 1.00 75.31 85 THR A CA 1
ATOM 677 C C . THR A 1 85 ? 26.719 -3.722 -40.547 1.00 75.31 85 THR A C 1
ATOM 679 O O . THR A 1 85 ? 27.027 -3.935 -41.716 1.00 75.31 85 THR A O 1
ATOM 682 N N . MET A 1 86 ? 27.336 -2.786 -39.821 1.00 67.44 86 MET A N 1
ATOM 683 C CA . MET A 1 86 ? 28.424 -1.954 -40.354 1.00 67.44 86 MET A CA 1
ATOM 684 C C . MET A 1 86 ? 29.713 -2.746 -40.602 1.00 67.44 86 MET A C 1
ATOM 686 O O . MET A 1 86 ? 30.393 -2.513 -41.598 1.00 67.44 86 MET A O 1
ATOM 690 N N . ALA A 1 87 ? 30.037 -3.716 -39.745 1.00 70.25 87 ALA A N 1
ATOM 691 C CA . ALA A 1 87 ? 31.166 -4.618 -39.962 1.00 70.25 87 ALA A CA 1
ATOM 692 C C . ALA A 1 87 ? 30.949 -5.520 -41.190 1.00 70.25 87 ALA A C 1
ATOM 694 O O . ALA A 1 87 ? 31.884 -5.751 -41.953 1.00 70.25 87 ALA A O 1
ATOM 695 N N . GLN A 1 88 ? 29.715 -5.982 -41.419 1.00 65.50 88 GLN A N 1
ATOM 696 C CA . GLN A 1 88 ? 29.357 -6.738 -42.623 1.00 65.50 88 GLN A CA 1
ATOM 697 C C . GLN A 1 88 ? 29.349 -5.861 -43.884 1.00 65.50 88 GLN A C 1
ATOM 699 O O . GLN A 1 88 ? 29.822 -6.299 -44.931 1.00 65.50 88 GLN A O 1
ATOM 704 N N . ALA A 1 89 ? 28.894 -4.608 -43.786 1.00 60.34 89 ALA A N 1
ATOM 705 C CA . ALA A 1 89 ? 28.920 -3.647 -44.891 1.00 60.34 89 ALA A CA 1
ATOM 706 C C . ALA A 1 89 ? 30.348 -3.221 -45.296 1.00 60.34 89 ALA A C 1
ATOM 708 O O . ALA A 1 89 ? 30.573 -2.855 -46.446 1.00 60.34 89 ALA A O 1
ATOM 709 N N . GLY A 1 90 ? 31.323 -3.305 -44.384 1.00 56.53 90 GLY A N 1
ATOM 710 C CA . GLY A 1 90 ? 32.743 -3.049 -44.657 1.00 56.53 90 GLY A CA 1
ATOM 711 C C . GLY A 1 90 ? 33.516 -4.229 -45.264 1.00 56.53 90 GLY A C 1
ATOM 712 O O . GLY A 1 90 ? 34.704 -4.084 -45.536 1.00 56.53 90 GLY A O 1
ATOM 713 N N . SER A 1 91 ? 32.877 -5.387 -45.475 1.00 54.56 91 SER A N 1
ATOM 714 C CA . SER A 1 91 ? 33.540 -6.624 -45.924 1.00 54.56 91 SER A CA 1
ATOM 715 C C . SER A 1 91 ? 33.327 -6.966 -47.411 1.00 54.56 91 SER A C 1
ATOM 717 O O . SER A 1 91 ? 33.648 -8.080 -47.825 1.00 54.56 91 SER A O 1
ATOM 719 N N . GLY A 1 92 ? 32.798 -6.058 -48.238 1.00 57.78 92 GLY A N 1
ATOM 720 C CA . GLY A 1 92 ? 32.452 -6.385 -49.627 1.00 57.78 92 GLY A CA 1
ATOM 721 C C . GLY A 1 92 ? 32.595 -5.234 -50.614 1.00 57.78 92 GLY A C 1
ATOM 722 O O . GLY A 1 92 ? 31.598 -4.617 -50.967 1.00 57.78 92 GLY A O 1
ATOM 723 N N . ASN A 1 93 ? 33.826 -4.961 -51.058 1.00 57.41 93 ASN A N 1
ATOM 724 C CA . ASN A 1 93 ? 34.185 -4.749 -52.471 1.00 57.41 93 ASN A CA 1
ATOM 725 C C . ASN A 1 93 ? 35.665 -4.354 -52.564 1.00 57.41 93 ASN A C 1
ATOM 727 O O . ASN A 1 93 ? 36.013 -3.179 -52.677 1.00 57.41 93 ASN A O 1
ATOM 731 N N . GLU A 1 94 ? 36.552 -5.345 -52.537 1.00 55.44 94 GLU A N 1
ATOM 732 C CA . GLU A 1 94 ? 37.894 -5.150 -53.077 1.00 55.44 94 GLU A CA 1
ATOM 733 C C . GLU A 1 94 ? 37.762 -5.187 -54.607 1.00 55.44 94 GLU A C 1
ATOM 735 O O . GLU A 1 94 ? 37.657 -6.248 -55.219 1.00 55.44 94 GLU A O 1
ATOM 740 N N . VAL A 1 95 ? 37.642 -4.012 -55.232 1.00 60.72 95 VAL A N 1
ATOM 741 C CA . VAL A 1 95 ? 37.644 -3.892 -56.694 1.00 60.72 95 VAL A CA 1
ATOM 742 C C . VAL A 1 95 ? 39.085 -4.070 -57.152 1.00 60.72 95 VAL A C 1
ATOM 744 O O . VAL A 1 95 ? 39.883 -3.136 -57.103 1.00 60.72 95 VAL A O 1
ATOM 747 N N . THR A 1 96 ? 39.439 -5.281 -57.573 1.00 59.03 96 THR A N 1
ATOM 748 C CA . THR A 1 96 ? 40.707 -5.530 -58.259 1.00 59.03 96 THR A CA 1
ATOM 749 C C . THR A 1 96 ? 40.608 -4.904 -59.649 1.00 59.03 96 THR A C 1
ATOM 751 O O . THR A 1 96 ? 39.954 -5.445 -60.539 1.00 59.03 96 THR A O 1
ATOM 754 N N . ILE A 1 97 ? 41.199 -3.722 -59.829 1.00 65.31 97 ILE A N 1
ATOM 755 C CA . ILE A 1 97 ? 41.355 -3.128 -61.158 1.00 65.31 97 ILE A CA 1
ATOM 756 C C . ILE A 1 97 ? 42.436 -3.944 -61.866 1.00 65.31 97 ILE A C 1
ATOM 758 O O . ILE A 1 97 ? 43.615 -3.843 -61.530 1.00 65.31 97 ILE A O 1
ATOM 762 N N . VAL A 1 98 ? 42.019 -4.797 -62.799 1.00 62.78 98 VAL A N 1
ATOM 763 C CA . VAL A 1 98 ? 42.925 -5.449 -63.745 1.00 62.78 98 VAL A CA 1
ATOM 764 C C . VAL A 1 98 ? 43.099 -4.479 -64.905 1.00 62.78 98 VAL A C 1
ATOM 766 O O . VAL A 1 98 ? 42.159 -4.242 -65.661 1.00 62.78 98 VAL A O 1
ATOM 769 N N . ASP A 1 99 ? 44.273 -3.862 -64.977 1.00 59.25 99 ASP A N 1
ATOM 770 C CA . ASP A 1 99 ? 44.688 -3.032 -66.105 1.00 59.25 99 ASP A CA 1
ATOM 771 C C . ASP A 1 99 ? 45.278 -3.983 -67.162 1.00 59.25 99 ASP A C 1
ATOM 773 O O . ASP A 1 99 ? 46.365 -4.529 -66.962 1.00 59.25 99 ASP A O 1
ATOM 777 N N . ASP A 1 100 ? 44.526 -4.268 -68.229 1.00 60.53 100 ASP A N 1
ATOM 778 C CA . ASP A 1 100 ? 45.041 -4.995 -69.398 1.00 60.53 100 ASP A CA 1
ATOM 779 C C . ASP A 1 100 ? 45.733 -3.989 -70.338 1.00 60.53 100 ASP A C 1
ATOM 781 O O . ASP A 1 100 ? 45.116 -3.012 -70.773 1.00 60.53 100 ASP A O 1
ATOM 785 N N . ILE A 1 101 ? 47.021 -4.239 -70.618 1.00 56.06 101 ILE A N 1
ATOM 786 C CA . ILE A 1 101 ? 47.907 -3.481 -71.530 1.00 56.06 101 ILE A CA 1
ATOM 787 C C . ILE A 1 101 ? 47.720 -3.936 -72.979 1.00 56.06 101 ILE A C 1
ATOM 789 O O . ILE A 1 101 ? 47.751 -5.166 -73.214 1.00 56.06 101 ILE A O 1
#

Sequence (101 aa):
MKTKEKSLRELLADIQKASELERYDPAADLALLAAQYRKMSRWDFGKLLDGMAAKYQNEWSAIHAALAEKARAGDLDAIRLYRETMAQAGSGNEVTIVDDI

Radius of gyration: 29.75 Å; chains: 1; bounding box: 67×24×90 Å

Secondary structure (DSSP, 8-state):
--PPPPPHHHHHHHHHHHHHTT---HHHHHHHHHHHHTTS-HHHHHHHHHHHHHHHHHHHHHHHHHHHHHHHHHHHHHHHHHHHHHHHHTTS---------